Protein AF-A0A080YVL1-F1 (afdb_monomer_lite)

Sequence (110 aa):
EHGPPLNFETAMKLTMEYRQVEIALWVSETDRVQIVIEALQDKSIQNEVAWILTRTRFEDPSSKRRICDAIQHAPESTALWFEDHLSDFEECKWIFPSRKRRHSEMESMS

Foldseek 3Di:
DPPQADDLVVLLCCCPVVVVLCSLVRHDLVSLLVSLLVCLQDPVRLVSSLCSQQPDDDPDPVSLVSNLVSLVPRDPVSVVVCCVVCVPRPSCCSSCVDPPPPPPPPPPPD

Secondary structure (DSSP, 8-state):
---SPPPHHHHHHHHHTT--GGGGGGS-HHHHHHHHHHHTT-GGGHHHHHHHHHHS----HHHHHHHHHHHHHS-HHHHHHHHHHHTT-GGGTTTS-----S-SSSSS--

Structure (mmCIF, N/CA/C/O backbone):
data_AF-A0A080YVL1-F1
#
_entry.id   AF-A0A080YVL1-F1
#
loop_
_atom_site.group_PDB
_atom_site.id
_atom_site.type_symbol
_atom_site.label_atom_id
_atom_site.label_alt_id
_atom_site.label_comp_id
_atom_site.label_asym_id
_atom_site.label_entity_id
_atom_site.label_seq_id
_atom_site.pdbx_PDB_ins_code
_atom_site.Cartn_x
_atom_site.Cartn_y
_atom_site.Cartn_z
_atom_site.occupancy
_atom_site.B_iso_or_equiv
_atom_site.auth_seq_id
_atom_site.auth_comp_id
_atom_site.auth_asym_id
_atom_site.auth_atom_id
_atom_site.pdbx_PDB_model_num
ATOM 1 N N . GLU A 1 1 ? 11.511 -12.797 -21.035 1.00 51.81 1 GLU A N 1
ATOM 2 C CA . GLU A 1 1 ? 11.712 -11.393 -20.618 1.00 51.81 1 GLU A CA 1
ATOM 3 C C . GLU A 1 1 ? 10.464 -10.599 -20.984 1.00 51.81 1 GLU A C 1
ATOM 5 O O . GLU A 1 1 ? 9.994 -10.738 -22.106 1.00 51.81 1 GLU A O 1
ATOM 10 N N . HIS A 1 2 ? 9.874 -9.859 -20.041 1.00 63.28 2 HIS A N 1
ATOM 11 C CA . HIS A 1 2 ? 8.549 -9.226 -20.176 1.00 63.28 2 HIS A CA 1
ATOM 12 C C . HIS A 1 2 ? 8.616 -7.748 -20.601 1.00 63.28 2 HIS A C 1
ATOM 14 O O . HIS A 1 2 ? 7.852 -6.929 -20.104 1.00 63.28 2 HIS A O 1
ATOM 20 N N . GLY A 1 3 ? 9.521 -7.406 -21.523 1.00 67.19 3 GLY A N 1
ATOM 21 C CA . GLY A 1 3 ? 9.683 -6.030 -22.001 1.00 67.19 3 GLY A CA 1
ATOM 22 C C . GLY A 1 3 ? 10.135 -5.039 -20.913 1.00 67.19 3 GLY A C 1
ATOM 23 O O . GLY A 1 3 ? 10.430 -5.440 -19.784 1.00 67.19 3 GLY A O 1
ATOM 24 N N . PRO A 1 4 ? 10.257 -3.745 -21.253 1.00 71.19 4 PRO A N 1
ATOM 25 C CA . PRO A 1 4 ? 10.496 -2.706 -20.260 1.00 71.19 4 PRO A CA 1
ATOM 26 C C . PRO A 1 4 ? 9.296 -2.602 -19.299 1.00 71.19 4 PRO A C 1
ATOM 28 O O . PRO A 1 4 ? 8.159 -2.787 -19.742 1.00 71.19 4 PRO A O 1
ATOM 31 N N . PRO A 1 5 ? 9.524 -2.284 -18.010 1.00 72.94 5 PRO A N 1
ATOM 32 C CA . PRO A 1 5 ? 8.445 -2.032 -17.061 1.00 72.94 5 PRO A CA 1
ATOM 33 C C . PRO A 1 5 ? 7.481 -0.971 -17.588 1.00 72.94 5 PRO A C 1
ATOM 35 O O . PRO A 1 5 ? 7.893 -0.021 -18.264 1.00 72.94 5 PRO A O 1
ATOM 38 N N . LEU A 1 6 ? 6.199 -1.116 -17.257 1.00 83.50 6 LEU A N 1
ATOM 39 C CA . LEU A 1 6 ? 5.219 -0.086 -17.570 1.00 83.50 6 LEU A CA 1
ATOM 40 C C . LEU A 1 6 ? 5.609 1.211 -16.844 1.00 83.50 6 LEU A C 1
ATOM 42 O O . LEU A 1 6 ? 5.983 1.176 -15.673 1.00 83.50 6 LEU A O 1
ATOM 46 N N . ASN A 1 7 ? 5.531 2.355 -17.529 1.00 89.00 7 ASN A N 1
ATOM 47 C CA . ASN A 1 7 ? 5.811 3.631 -16.875 1.00 89.00 7 ASN A CA 1
ATOM 48 C C . ASN A 1 7 ? 4.751 3.948 -15.804 1.00 89.00 7 ASN A C 1
ATOM 50 O O . ASN A 1 7 ? 3.600 3.507 -15.889 1.00 89.00 7 ASN A O 1
ATOM 54 N N . PHE A 1 8 ? 5.157 4.744 -14.816 1.00 89.81 8 PHE A N 1
ATOM 55 C CA . PHE A 1 8 ? 4.331 5.117 -13.673 1.00 89.81 8 PHE A CA 1
ATOM 56 C C . PHE A 1 8 ? 2.976 5.716 -14.069 1.00 89.81 8 PHE A C 1
ATOM 58 O O . PHE A 1 8 ? 1.950 5.272 -13.569 1.00 89.81 8 PHE A O 1
ATOM 65 N N . GLU A 1 9 ? 2.951 6.680 -14.992 1.00 92.56 9 GLU A N 1
ATOM 66 C CA . GLU A 1 9 ? 1.721 7.377 -15.391 1.00 92.56 9 GLU A CA 1
ATOM 67 C C . GLU A 1 9 ? 0.678 6.408 -15.966 1.00 92.56 9 GLU A C 1
ATOM 69 O O . GLU A 1 9 ? -0.501 6.448 -15.610 1.00 92.56 9 GLU A O 1
ATOM 74 N N . THR A 1 10 ? 1.122 5.470 -16.804 1.00 93.06 10 THR A N 1
ATOM 75 C CA . THR A 1 10 ? 0.237 4.460 -17.392 1.00 93.06 10 THR A CA 1
ATOM 76 C C . THR A 1 10 ? -0.239 3.469 -16.332 1.00 93.06 10 THR A C 1
ATOM 78 O O . THR A 1 10 ? -1.414 3.108 -16.314 1.00 93.06 10 THR A O 1
ATOM 81 N N . ALA A 1 11 ? 0.643 3.053 -15.421 1.00 92.62 11 ALA A N 1
ATOM 82 C CA . ALA A 1 11 ? 0.295 2.145 -14.332 1.00 92.62 11 ALA A CA 1
ATOM 83 C C . ALA A 1 11 ? -0.696 2.768 -13.343 1.00 92.62 11 ALA A C 1
ATOM 85 O O . ALA A 1 11 ? -1.667 2.118 -12.951 1.00 92.62 11 ALA A O 1
ATOM 86 N N . MET A 1 12 ? -0.484 4.037 -12.988 1.00 93.00 12 MET A N 1
ATOM 87 C CA . MET A 1 12 ? -1.384 4.808 -12.143 1.00 93.00 12 MET A CA 1
ATOM 88 C C . MET A 1 12 ? -2.757 4.902 -12.792 1.00 93.00 12 MET A C 1
ATOM 90 O O . MET A 1 12 ? -3.750 4.543 -12.172 1.00 93.00 12 MET A O 1
ATOM 94 N N . LYS A 1 13 ? -2.819 5.291 -14.069 1.00 94.06 13 LYS A N 1
ATOM 95 C CA . LYS A 1 13 ? -4.082 5.390 -14.802 1.00 94.06 13 LYS A CA 1
ATOM 96 C C . LYS A 1 13 ? -4.837 4.061 -14.837 1.00 94.06 13 LYS A C 1
ATOM 98 O O . LYS A 1 13 ? -6.025 4.016 -14.532 1.00 94.06 13 LYS A O 1
ATOM 103 N N . LEU A 1 14 ? -4.153 2.968 -15.175 1.00 93.19 14 LEU A N 1
ATOM 104 C CA . LEU A 1 14 ? -4.756 1.633 -15.227 1.00 93.19 14 LEU A CA 1
ATOM 105 C C . LEU A 1 14 ? -5.250 1.160 -13.855 1.00 93.19 14 LEU A C 1
ATOM 107 O O . LEU A 1 14 ? -6.328 0.572 -13.768 1.00 93.19 14 LEU A O 1
ATOM 111 N N . THR A 1 15 ? -4.503 1.453 -12.792 1.00 91.19 15 THR A N 1
ATOM 112 C CA . THR A 1 15 ? -4.905 1.107 -11.424 1.00 91.19 15 THR A CA 1
ATOM 113 C C . THR A 1 15 ? -6.093 1.956 -10.976 1.00 91.19 15 THR A C 1
ATOM 115 O O . THR A 1 15 ? -7.108 1.408 -10.560 1.00 91.19 15 THR A O 1
ATOM 118 N N . MET A 1 16 ? -5.993 3.279 -11.108 1.00 88.88 16 MET A N 1
ATOM 119 C CA . MET A 1 16 ? -6.934 4.236 -10.525 1.00 88.88 16 MET A CA 1
ATOM 120 C C . MET A 1 16 ? -8.245 4.354 -11.301 1.00 88.88 16 MET A C 1
ATOM 122 O O . MET A 1 16 ? -9.318 4.360 -10.706 1.00 88.88 16 MET A O 1
ATOM 126 N N . GLU A 1 17 ? -8.182 4.428 -12.631 1.00 91.12 17 GLU A N 1
ATOM 127 C CA . GLU A 1 17 ? -9.375 4.625 -13.463 1.00 91.12 17 GLU A CA 1
ATOM 128 C C . GLU A 1 17 ? -10.001 3.295 -13.901 1.00 91.12 17 GLU A C 1
ATOM 130 O O . GLU A 1 17 ? -11.224 3.174 -13.966 1.00 91.12 17 GLU A O 1
ATOM 135 N N . TYR A 1 18 ? -9.171 2.290 -14.199 1.00 91.94 18 TYR A N 1
ATOM 136 C CA . TYR A 1 18 ? -9.615 1.023 -14.799 1.00 91.94 18 TYR A CA 1
ATOM 137 C C . TYR A 1 18 ? -9.588 -0.165 -13.831 1.00 91.94 18 TYR A C 1
ATOM 139 O O . TYR A 1 18 ? -9.947 -1.274 -14.238 1.00 91.94 18 TYR A O 1
ATOM 147 N N . ARG A 1 19 ? -9.174 0.051 -12.570 1.00 92.31 19 ARG A N 1
ATOM 148 C CA . ARG A 1 19 ? -9.092 -0.967 -11.503 1.00 92.31 19 ARG A CA 1
ATOM 149 C C . ARG A 1 19 ? -8.271 -2.206 -11.895 1.00 92.31 19 ARG A C 1
ATOM 151 O O . ARG A 1 19 ? -8.510 -3.300 -11.394 1.00 92.31 19 ARG A O 1
ATOM 158 N N . GLN A 1 20 ? -7.293 -2.042 -12.791 1.00 93.81 20 GLN A N 1
ATOM 159 C CA . GLN A 1 20 ? -6.423 -3.119 -13.284 1.00 93.81 20 GLN A CA 1
ATOM 160 C C . GLN A 1 20 ? -5.245 -3.341 -12.330 1.00 93.81 20 GLN A C 1
ATOM 162 O O . GLN A 1 20 ? -4.099 -3.027 -12.647 1.00 93.81 20 GLN A O 1
ATOM 167 N N . VAL A 1 21 ? -5.530 -3.842 -11.130 1.00 92.25 21 VAL A N 1
ATOM 168 C CA . VAL A 1 21 ? -4.543 -3.960 -10.044 1.00 92.25 21 VAL A CA 1
ATOM 169 C C . VAL A 1 21 ? -3.407 -4.932 -10.336 1.00 92.25 21 VAL A C 1
ATOM 171 O O . VAL A 1 21 ? -2.311 -4.752 -9.801 1.00 92.25 21 VAL A O 1
ATOM 174 N N . GLU A 1 22 ? -3.605 -5.909 -11.230 1.00 92.81 22 GLU A N 1
ATOM 175 C CA . GLU A 1 22 ? -2.529 -6.812 -11.649 1.00 92.81 22 GLU A CA 1
ATOM 176 C C . GLU A 1 22 ? -1.355 -6.061 -12.283 1.00 92.81 22 GLU A C 1
ATOM 178 O O . GLU A 1 22 ? -0.227 -6.557 -12.242 1.00 92.81 22 GLU A O 1
ATOM 183 N N . ILE A 1 23 ? -1.582 -4.835 -12.780 1.00 91.12 23 ILE A N 1
ATOM 184 C CA . ILE A 1 23 ? -0.524 -3.993 -13.336 1.00 91.12 23 ILE A CA 1
ATOM 185 C C . ILE A 1 23 ? 0.609 -3.721 -12.343 1.00 91.12 23 ILE A C 1
ATOM 187 O O . ILE A 1 23 ? 1.765 -3.575 -12.746 1.00 91.12 23 ILE A O 1
AT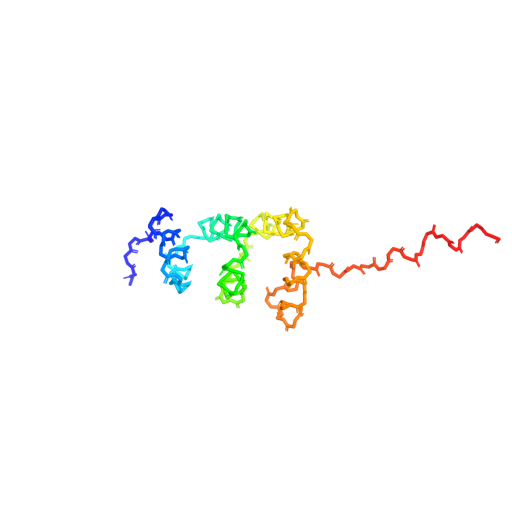OM 191 N N . ALA A 1 24 ? 0.312 -3.740 -11.040 1.00 91.69 24 ALA A N 1
ATOM 192 C CA . ALA A 1 24 ? 1.302 -3.558 -9.987 1.00 91.69 24 ALA A CA 1
ATOM 193 C C . ALA A 1 24 ? 2.412 -4.633 -10.018 1.00 91.69 24 ALA A C 1
ATOM 195 O O . ALA A 1 24 ? 3.544 -4.368 -9.604 1.00 91.69 24 ALA A O 1
ATOM 196 N N . LEU A 1 25 ? 2.134 -5.830 -10.551 1.00 91.00 25 LEU A N 1
ATOM 197 C CA . LEU A 1 25 ? 3.124 -6.906 -10.695 1.00 91.00 25 LEU A CA 1
ATOM 198 C C . LEU A 1 25 ? 4.196 -6.605 -11.753 1.00 91.00 25 LEU A C 1
ATOM 200 O O . LEU A 1 25 ? 5.261 -7.221 -11.724 1.00 91.00 25 LEU A O 1
ATOM 204 N N . TRP A 1 26 ? 3.936 -5.668 -12.670 1.00 90.94 26 TRP A N 1
ATOM 205 C CA . TRP A 1 26 ? 4.816 -5.358 -13.805 1.00 90.94 26 TRP A CA 1
ATOM 206 C C . TRP A 1 26 ? 5.503 -3.991 -13.707 1.00 90.94 26 TRP A C 1
ATOM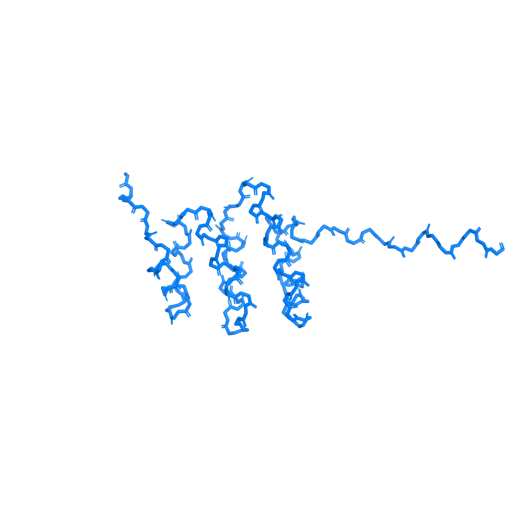 208 O O . TRP A 1 26 ? 6.153 -3.562 -14.663 1.00 90.94 26 TRP A O 1
ATOM 218 N N . VAL A 1 27 ? 5.389 -3.311 -12.564 1.00 92.06 27 VAL A N 1
ATOM 219 C CA . VAL A 1 27 ? 6.073 -2.034 -12.303 1.00 92.06 27 VAL A CA 1
ATOM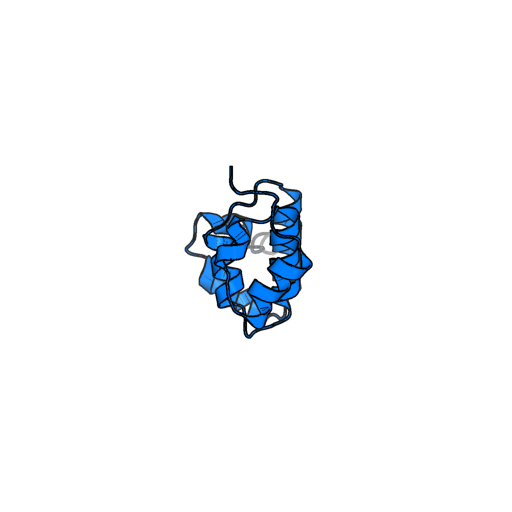 220 C C . VAL A 1 27 ? 7.137 -2.169 -11.221 1.00 92.06 27 VAL A C 1
ATOM 222 O O . VAL A 1 27 ? 7.213 -3.178 -10.512 1.00 92.06 27 VAL A O 1
ATOM 225 N N . SER A 1 28 ? 7.995 -1.156 -11.106 1.00 93.44 28 SER A N 1
ATOM 226 C CA . SER A 1 28 ? 9.015 -1.125 -10.060 1.00 93.44 28 SER A CA 1
ATOM 227 C C . SER A 1 28 ? 8.380 -1.045 -8.666 1.00 93.44 28 SER A C 1
ATOM 229 O O . SER A 1 28 ? 7.234 -0.621 -8.507 1.00 93.44 28 SER A O 1
ATOM 231 N N . GLU A 1 29 ? 9.120 -1.437 -7.627 1.00 95.38 29 GLU A N 1
ATOM 232 C CA . GLU A 1 29 ? 8.645 -1.261 -6.249 1.00 95.38 29 GLU A CA 1
ATOM 233 C C . GLU A 1 29 ? 8.378 0.215 -5.927 1.00 95.38 29 GLU A C 1
ATOM 235 O O . GLU A 1 29 ? 7.352 0.531 -5.331 1.00 95.38 29 GLU A O 1
ATOM 240 N N . THR A 1 30 ? 9.246 1.118 -6.390 1.00 95.94 30 THR A N 1
ATOM 241 C CA . THR A 1 30 ? 9.078 2.568 -6.231 1.00 95.94 30 THR A CA 1
ATOM 242 C C . THR A 1 30 ? 7.747 3.053 -6.803 1.00 95.94 30 THR A C 1
ATOM 244 O O . THR A 1 30 ? 7.038 3.810 -6.137 1.00 95.94 30 THR A O 1
ATOM 247 N N . ASP A 1 31 ? 7.375 2.582 -7.995 1.00 95.69 31 ASP A N 1
ATOM 248 C CA . ASP A 1 31 ? 6.106 2.947 -8.631 1.00 95.69 31 ASP A CA 1
ATOM 249 C C . ASP A 1 31 ? 4.917 2.342 -7.882 1.00 95.69 31 ASP A C 1
ATOM 251 O O . ASP A 1 31 ? 3.936 3.041 -7.639 1.00 95.69 31 ASP A O 1
ATOM 255 N N . ARG A 1 32 ? 5.011 1.077 -7.437 1.00 96.00 32 ARG A N 1
ATOM 256 C CA . ARG A 1 32 ? 3.975 0.460 -6.586 1.00 96.00 32 ARG A CA 1
ATOM 257 C C . ARG A 1 32 ? 3.738 1.259 -5.307 1.00 96.00 32 ARG A C 1
ATOM 259 O O . ARG A 1 32 ? 2.589 1.478 -4.938 1.00 96.00 32 ARG A O 1
ATOM 266 N N . VAL A 1 33 ? 4.806 1.689 -4.630 1.00 97.06 33 VAL A N 1
ATOM 267 C CA . VAL A 1 33 ? 4.714 2.511 -3.412 1.00 97.06 33 VAL A CA 1
ATOM 268 C C . VAL A 1 33 ? 3.981 3.811 -3.710 1.00 97.06 33 VAL A C 1
ATOM 270 O O . VAL A 1 33 ? 3.085 4.193 -2.962 1.00 97.06 33 VAL A O 1
ATOM 273 N N . GLN A 1 34 ? 4.339 4.482 -4.804 1.00 96.50 34 GLN A N 1
ATOM 274 C CA . GLN A 1 34 ? 3.711 5.742 -5.179 1.00 96.50 34 GLN A CA 1
ATOM 275 C C . GLN A 1 34 ? 2.224 5.556 -5.533 1.00 96.50 34 GLN A C 1
ATOM 277 O O . GLN A 1 34 ? 1.398 6.331 -5.057 1.00 96.50 34 GLN A O 1
ATOM 282 N N . ILE A 1 35 ? 1.872 4.486 -6.257 1.00 95.44 35 ILE A N 1
ATOM 283 C CA . ILE A 1 35 ? 0.480 4.092 -6.533 1.00 95.44 35 ILE A CA 1
ATOM 284 C C . ILE A 1 35 ? -0.304 3.895 -5.236 1.00 95.44 35 ILE A C 1
ATOM 286 O O . ILE A 1 35 ? -1.366 4.486 -5.078 1.00 95.44 35 ILE A O 1
ATOM 290 N N . VAL A 1 36 ? 0.223 3.116 -4.286 1.00 95.94 36 VAL A N 1
ATOM 291 C CA . VAL A 1 36 ? -0.436 2.890 -2.989 1.00 95.94 36 VAL A CA 1
ATOM 292 C C . VAL A 1 36 ? -0.672 4.212 -2.259 1.00 95.94 36 VAL A C 1
ATOM 294 O O . VAL A 1 36 ? -1.781 4.461 -1.799 1.00 95.94 36 VAL A O 1
ATOM 297 N N . ILE A 1 37 ? 0.343 5.075 -2.166 1.00 95.69 37 ILE A N 1
ATOM 298 C CA . ILE A 1 37 ? 0.249 6.343 -1.427 1.00 95.69 37 ILE A CA 1
ATOM 299 C C . ILE A 1 37 ? -0.799 7.281 -2.037 1.00 95.69 37 ILE A C 1
ATOM 301 O O . ILE A 1 37 ? -1.570 7.888 -1.295 1.00 95.69 37 ILE A O 1
ATOM 305 N N . GLU A 1 38 ? -0.843 7.403 -3.363 1.00 93.25 38 GLU A N 1
ATOM 306 C CA . GLU A 1 38 ? -1.842 8.238 -4.040 1.00 93.25 38 GLU A CA 1
ATOM 307 C C . GLU A 1 38 ? -3.247 7.643 -3.913 1.00 93.25 38 GLU A C 1
ATOM 309 O O . GLU A 1 38 ? -4.200 8.358 -3.601 1.00 93.25 38 GLU A O 1
ATOM 314 N N . ALA A 1 39 ? -3.370 6.323 -4.048 1.00 91.81 39 ALA A N 1
ATOM 315 C CA . ALA A 1 39 ? -4.640 5.617 -3.950 1.00 91.81 39 ALA A CA 1
ATOM 316 C C . ALA A 1 39 ? -5.273 5.691 -2.549 1.00 91.81 39 ALA A C 1
ATOM 318 O O . ALA A 1 39 ? -6.495 5.712 -2.431 1.00 91.81 39 ALA A O 1
ATOM 319 N N . LEU A 1 40 ? -4.476 5.809 -1.480 1.00 91.12 40 LEU A N 1
ATOM 320 C CA . LEU A 1 40 ? -4.986 5.983 -0.110 1.00 91.12 40 LEU A CA 1
ATOM 321 C C . LEU A 1 40 ? -5.835 7.254 0.079 1.00 91.12 40 LEU A C 1
ATOM 323 O O . LEU A 1 40 ? -6.600 7.339 1.045 1.00 91.12 40 LEU A O 1
ATOM 327 N N . GLN A 1 41 ? -5.719 8.233 -0.825 1.00 86.88 41 GLN A N 1
ATOM 328 C CA . GLN A 1 41 ? -6.523 9.457 -0.805 1.00 86.88 41 GLN A CA 1
ATOM 329 C C . GLN A 1 41 ? -7.949 9.243 -1.337 1.00 86.88 41 GLN A C 1
ATOM 331 O O . GLN A 1 41 ? -8.832 10.051 -1.044 1.00 86.88 41 GLN A O 1
ATOM 336 N N . ASP A 1 42 ? -8.198 8.154 -2.067 1.00 88.75 42 ASP A N 1
ATOM 337 C CA . ASP A 1 42 ? -9.504 7.814 -2.624 1.00 88.75 42 ASP A CA 1
ATOM 338 C C . ASP A 1 42 ? -10.103 6.591 -1.910 1.00 88.75 42 ASP A C 1
ATOM 340 O O . ASP A 1 42 ? -9.609 5.467 -1.965 1.00 88.75 42 ASP A O 1
ATOM 344 N N . LYS A 1 43 ? -11.239 6.788 -1.236 1.00 86.69 43 LYS A N 1
ATOM 345 C CA . LYS A 1 43 ? -11.943 5.686 -0.565 1.00 86.69 43 LYS A CA 1
ATOM 346 C C . LYS A 1 43 ? -12.513 4.656 -1.542 1.00 86.69 43 LYS A C 1
ATOM 348 O O . LYS A 1 43 ? -12.743 3.518 -1.146 1.00 86.69 43 LYS A O 1
ATOM 353 N N . SER A 1 44 ? -12.756 5.032 -2.797 1.00 89.88 44 SER A N 1
ATOM 354 C CA . SER A 1 44 ? -13.365 4.161 -3.806 1.00 89.88 44 SER A CA 1
ATOM 355 C C . SER A 1 44 ? -12.440 3.038 -4.292 1.00 89.88 44 SER A C 1
ATOM 357 O O . SER A 1 44 ? -12.920 2.131 -4.986 1.00 89.88 44 SER A O 1
ATOM 359 N N . ILE A 1 45 ? -11.154 3.095 -3.912 1.00 91.75 45 ILE A N 1
ATOM 360 C CA . ILE A 1 45 ? -10.091 2.200 -4.379 1.00 91.75 45 ILE A CA 1
ATOM 361 C C . ILE A 1 45 ? -9.380 1.418 -3.254 1.00 91.75 45 ILE A C 1
ATOM 363 O O . ILE A 1 45 ? -8.313 0.832 -3.439 1.00 91.75 45 ILE A O 1
ATOM 367 N N . GLN A 1 46 ? -9.957 1.390 -2.049 1.00 93.38 46 GLN A N 1
ATOM 368 C CA . GLN A 1 46 ? -9.355 0.715 -0.888 1.00 93.38 46 GLN A CA 1
ATOM 369 C C . GLN A 1 46 ? -9.147 -0.794 -1.101 1.00 93.38 46 GLN A C 1
ATOM 371 O O . GLN A 1 46 ? -8.126 -1.338 -0.677 1.00 93.38 46 GLN A O 1
ATOM 376 N N . ASN A 1 47 ? -10.074 -1.462 -1.797 1.00 94.69 47 ASN A N 1
ATOM 377 C CA . ASN A 1 47 ? -9.968 -2.891 -2.109 1.00 94.69 47 ASN A CA 1
ATOM 378 C C . ASN A 1 47 ? -8.780 -3.176 -3.031 1.00 94.69 47 ASN A C 1
ATOM 380 O O . ASN A 1 47 ? -8.057 -4.153 -2.852 1.00 94.69 47 ASN A O 1
ATOM 384 N N . GLU A 1 48 ? -8.563 -2.307 -4.007 1.00 95.00 48 GLU A N 1
ATOM 385 C CA . GLU A 1 48 ? -7.467 -2.389 -4.955 1.00 95.00 48 GLU A CA 1
ATOM 386 C C . GLU A 1 48 ? -6.120 -2.153 -4.264 1.00 95.00 48 GLU A C 1
ATOM 388 O O . GLU A 1 48 ? -5.166 -2.897 -4.492 1.00 95.00 48 GLU A O 1
ATOM 393 N N . VAL A 1 49 ? -6.049 -1.185 -3.347 1.00 95.94 49 VAL A N 1
ATOM 394 C CA . VAL A 1 49 ? -4.859 -0.973 -2.509 1.00 95.94 49 VAL A CA 1
ATOM 395 C C . VAL A 1 49 ? -4.580 -2.196 -1.636 1.00 95.94 49 VAL A C 1
ATOM 397 O O . VAL A 1 49 ? -3.442 -2.663 -1.587 1.00 95.94 49 VAL A O 1
ATOM 400 N N . ALA A 1 50 ? -5.602 -2.763 -0.989 1.00 96.00 50 ALA A N 1
ATOM 401 C CA . ALA A 1 50 ? -5.459 -3.989 -0.204 1.00 96.00 50 ALA A CA 1
ATOM 402 C C . ALA A 1 50 ? -4.972 -5.163 -1.068 1.00 96.00 50 ALA A C 1
ATOM 404 O O . ALA A 1 50 ? -4.111 -5.937 -0.642 1.00 96.00 50 ALA A O 1
ATOM 405 N N . TRP A 1 51 ? -5.455 -5.273 -2.307 1.00 96.12 51 TRP A N 1
ATOM 406 C CA . TRP A 1 51 ? -4.972 -6.272 -3.256 1.00 96.12 51 TRP A CA 1
ATOM 407 C C . TRP A 1 51 ? -3.478 -6.092 -3.544 1.00 96.12 51 TRP A C 1
ATOM 409 O O . TRP A 1 51 ? -2.716 -7.051 -3.444 1.00 96.12 51 TRP A O 1
ATOM 419 N N . ILE A 1 52 ? -3.027 -4.867 -3.831 1.00 96.44 52 ILE A N 1
ATOM 420 C CA . ILE A 1 52 ? -1.608 -4.590 -4.103 1.00 96.44 52 ILE A CA 1
ATOM 421 C C . ILE A 1 52 ? -0.748 -4.948 -2.884 1.00 96.44 52 ILE A C 1
ATOM 423 O O . ILE A 1 52 ? 0.282 -5.609 -3.034 1.00 96.44 52 ILE A O 1
ATOM 427 N N . LEU A 1 53 ? -1.178 -4.563 -1.681 1.00 96.44 53 LEU A N 1
ATOM 428 C CA . LEU A 1 53 ? -0.457 -4.833 -0.433 1.00 96.44 53 LEU A CA 1
ATOM 429 C C . LEU A 1 53 ? -0.353 -6.332 -0.114 1.00 96.44 53 LEU A C 1
ATOM 431 O O . LEU A 1 53 ? 0.679 -6.777 0.379 1.00 96.44 53 LEU A O 1
ATOM 435 N N . THR A 1 54 ? -1.385 -7.116 -0.433 1.00 96.19 54 THR A N 1
ATOM 436 C CA . THR A 1 54 ? -1.425 -8.564 -0.149 1.00 96.19 54 THR A CA 1
ATOM 437 C C . THR A 1 54 ? -0.805 -9.427 -1.248 1.00 96.19 54 THR A C 1
ATOM 439 O O . THR A 1 54 ? -0.403 -10.560 -0.987 1.00 96.19 54 THR A O 1
ATOM 442 N N . ARG A 1 55 ? -0.729 -8.934 -2.491 1.00 95.62 55 ARG A N 1
ATOM 443 C CA . ARG A 1 55 ? -0.290 -9.722 -3.660 1.00 95.62 55 ARG A CA 1
ATOM 444 C C . ARG A 1 55 ? 1.061 -9.313 -4.228 1.00 95.62 55 ARG A C 1
ATOM 446 O O . ARG A 1 55 ? 1.580 -10.019 -5.092 1.00 95.62 55 ARG A O 1
ATOM 453 N N . THR A 1 56 ? 1.650 -8.217 -3.758 1.00 94.31 56 THR A N 1
ATOM 454 C CA . THR A 1 56 ? 2.967 -7.758 -4.213 1.00 94.31 56 THR A CA 1
ATOM 455 C C . THR A 1 56 ? 3.973 -7.711 -3.069 1.00 94.31 56 THR A C 1
ATOM 457 O O . THR A 1 56 ? 3.613 -7.635 -1.896 1.00 94.31 56 THR A O 1
ATOM 460 N N . ARG A 1 57 ? 5.264 -7.796 -3.409 1.00 92.62 57 ARG A N 1
ATOM 461 C CA . ARG A 1 57 ? 6.349 -7.685 -2.430 1.00 92.62 57 ARG A CA 1
ATOM 462 C C . ARG A 1 57 ? 6.871 -6.255 -2.369 1.00 92.62 57 ARG A C 1
ATOM 464 O O . ARG A 1 57 ? 7.063 -5.606 -3.402 1.00 92.62 57 ARG A O 1
ATOM 471 N N . PHE A 1 58 ? 7.146 -5.838 -1.140 1.00 95.69 58 PHE A N 1
ATOM 472 C CA . PHE A 1 58 ? 7.913 -4.649 -0.799 1.00 95.69 58 PHE A CA 1
ATOM 473 C C . PHE A 1 58 ? 9.129 -5.121 -0.007 1.00 95.69 58 PHE A C 1
ATOM 475 O O . PHE A 1 58 ? 8.979 -5.626 1.109 1.00 95.69 58 PHE A O 1
ATOM 482 N N . GLU A 1 59 ? 10.313 -5.058 -0.601 1.00 94.94 59 GLU A N 1
ATOM 483 C CA . GLU A 1 59 ? 11.555 -5.548 0.001 1.00 94.94 59 GLU A CA 1
ATOM 484 C C . GLU A 1 59 ? 12.337 -4.415 0.666 1.00 94.94 59 GLU A C 1
ATOM 486 O O . GLU A 1 59 ? 12.949 -4.633 1.715 1.00 94.94 59 GLU A O 1
ATOM 491 N N . ASP A 1 60 ? 12.257 -3.196 0.124 1.00 96.62 60 ASP A N 1
ATOM 492 C CA . ASP A 1 60 ? 12.963 -2.039 0.661 1.00 96.62 60 ASP A CA 1
ATOM 493 C C . ASP A 1 60 ? 12.307 -1.568 1.982 1.00 96.62 60 ASP A C 1
ATOM 495 O O . ASP A 1 60 ? 11.111 -1.243 2.029 1.00 96.62 60 ASP A O 1
ATOM 499 N N . PRO A 1 61 ? 13.064 -1.490 3.096 1.00 95.50 61 PRO A N 1
ATOM 500 C CA . PRO A 1 61 ? 12.558 -0.949 4.357 1.00 95.50 61 PRO A CA 1
ATOM 501 C C . PRO A 1 61 ? 12.001 0.478 4.244 1.00 95.50 61 PRO A C 1
ATOM 503 O O . PRO A 1 61 ? 11.090 0.842 4.992 1.00 95.50 61 PRO A O 1
ATOM 506 N N . SER A 1 62 ? 12.535 1.291 3.330 1.00 96.38 62 SER A N 1
ATOM 507 C CA . SER A 1 62 ? 12.058 2.648 3.069 1.00 96.38 62 SER A CA 1
ATOM 508 C C . SER A 1 62 ? 10.682 2.648 2.398 1.00 96.38 62 SER A C 1
ATOM 510 O O . SER A 1 62 ? 9.818 3.418 2.820 1.00 96.38 62 SER A O 1
ATOM 512 N N . SER A 1 63 ? 10.426 1.735 1.453 1.00 97.31 63 SER A N 1
ATOM 513 C CA . SER A 1 63 ? 9.102 1.504 0.857 1.00 97.31 63 SER A CA 1
ATOM 514 C C . SER A 1 63 ? 8.070 1.173 1.926 1.00 97.31 63 SER A C 1
ATOM 516 O O . SER A 1 63 ? 7.027 1.823 2.012 1.00 97.31 63 SER A O 1
ATOM 518 N N . LYS A 1 64 ? 8.394 0.208 2.798 1.00 96.25 64 LYS A N 1
ATOM 519 C CA . LYS A 1 64 ? 7.517 -0.192 3.906 1.00 96.25 64 LYS A CA 1
ATOM 520 C C . LYS A 1 64 ? 7.203 0.980 4.824 1.00 96.25 64 LYS A C 1
ATOM 522 O O . LYS A 1 64 ? 6.040 1.247 5.099 1.00 96.25 64 LYS A O 1
ATOM 527 N N . ARG A 1 65 ? 8.228 1.725 5.251 1.00 95.81 65 ARG A N 1
ATOM 528 C CA . ARG A 1 65 ? 8.047 2.904 6.108 1.00 95.81 65 ARG A CA 1
ATOM 529 C C . ARG A 1 65 ? 7.123 3.935 5.465 1.00 95.81 65 ARG A C 1
ATOM 531 O O . ARG A 1 65 ? 6.182 4.369 6.112 1.00 95.81 65 ARG A O 1
ATOM 538 N N . ARG A 1 66 ? 7.341 4.270 4.190 1.00 97.25 66 ARG A N 1
ATOM 539 C CA . ARG A 1 66 ? 6.499 5.235 3.465 1.00 97.25 66 ARG A CA 1
ATOM 540 C C . ARG A 1 66 ? 5.035 4.795 3.400 1.00 97.25 66 ARG A C 1
ATOM 542 O O . ARG A 1 66 ? 4.155 5.631 3.572 1.00 97.25 66 ARG A O 1
ATOM 549 N N . ILE A 1 67 ? 4.773 3.506 3.179 1.00 96.81 67 ILE A N 1
ATOM 550 C CA . ILE A 1 67 ? 3.410 2.955 3.166 1.00 96.81 67 ILE A CA 1
ATOM 551 C C . ILE A 1 67 ? 2.783 3.007 4.564 1.00 96.81 67 ILE A C 1
ATOM 553 O O . ILE A 1 67 ? 1.654 3.473 4.698 1.00 96.81 67 ILE A O 1
ATOM 557 N N . CYS A 1 68 ? 3.508 2.574 5.603 1.00 95.12 68 CYS A N 1
ATOM 558 C CA . CYS A 1 68 ? 3.045 2.672 6.990 1.00 95.12 68 CYS A CA 1
ATOM 559 C C . CYS A 1 68 ? 2.670 4.111 7.347 1.00 95.12 68 CYS A C 1
ATOM 561 O O . CYS A 1 68 ? 1.574 4.353 7.848 1.00 95.12 68 CYS A O 1
ATOM 563 N N . ASP A 1 69 ? 3.563 5.057 7.053 1.00 94.62 69 ASP A N 1
ATOM 564 C CA . ASP A 1 69 ? 3.349 6.473 7.330 1.00 94.62 69 ASP A CA 1
ATOM 565 C C . ASP A 1 69 ? 2.115 6.981 6.570 1.00 94.62 69 ASP A C 1
ATOM 567 O O . ASP A 1 69 ? 1.261 7.636 7.162 1.00 94.62 69 ASP A O 1
ATOM 571 N N . ALA A 1 70 ? 1.956 6.632 5.290 1.00 95.00 70 ALA A N 1
ATOM 572 C CA . ALA A 1 70 ? 0.801 7.053 4.501 1.00 95.00 70 ALA A CA 1
ATOM 573 C C . ALA A 1 70 ? -0.529 6.499 5.039 1.00 95.00 70 ALA A C 1
ATOM 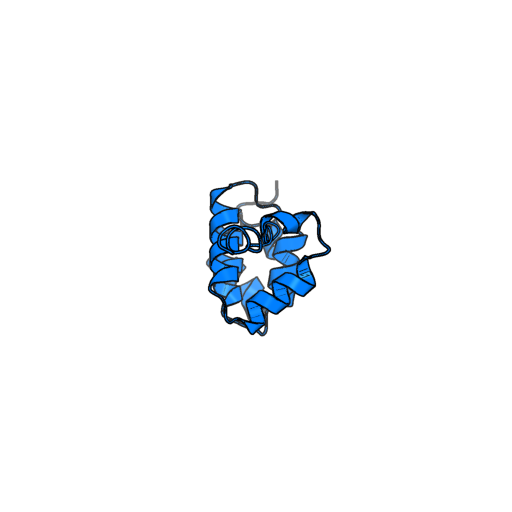575 O O . ALA A 1 70 ? -1.503 7.243 5.120 1.00 95.00 70 ALA A O 1
ATOM 576 N N . ILE A 1 71 ? -0.575 5.231 5.463 1.00 93.94 71 ILE A N 1
ATOM 577 C CA . ILE A 1 71 ? -1.775 4.633 6.073 1.00 93.94 71 ILE A CA 1
ATOM 578 C C . ILE A 1 71 ? -2.089 5.302 7.415 1.0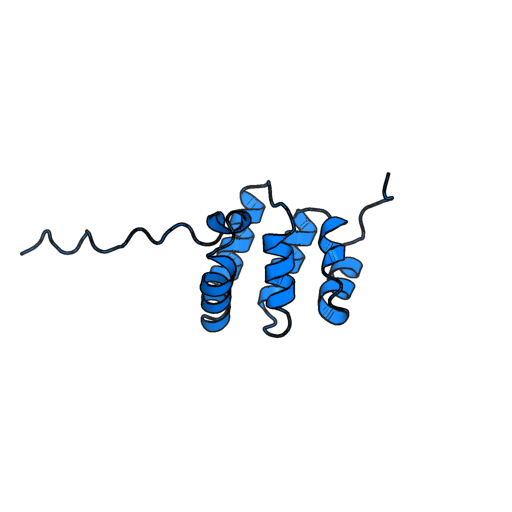0 93.94 71 ILE A C 1
ATOM 580 O O . ILE A 1 71 ? -3.248 5.602 7.688 1.00 93.94 71 ILE A O 1
ATOM 584 N N . GLN A 1 72 ? -1.074 5.589 8.235 1.00 90.56 72 GLN A N 1
ATOM 585 C CA . GLN A 1 72 ? -1.253 6.265 9.526 1.00 90.56 72 GLN A CA 1
ATOM 586 C C . GLN A 1 72 ? -1.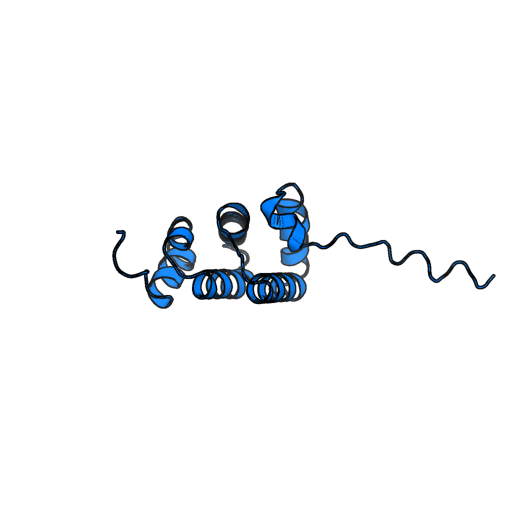756 7.707 9.390 1.00 90.56 72 GLN A C 1
ATOM 588 O O . GLN A 1 72 ? -2.464 8.185 10.273 1.00 90.56 72 GLN A O 1
ATOM 593 N N . HIS A 1 73 ? -1.398 8.396 8.303 1.00 91.19 73 HIS A N 1
ATOM 594 C CA . HIS A 1 73 ? -1.838 9.767 8.023 1.00 91.19 73 HIS A CA 1
ATOM 595 C C . HIS A 1 73 ? -3.097 9.838 7.141 1.00 91.19 73 HIS A C 1
ATOM 597 O O . HIS A 1 73 ? -3.599 10.934 6.880 1.00 91.19 73 HIS A O 1
ATOM 603 N N . ALA A 1 74 ? -3.625 8.700 6.680 1.00 91.12 74 ALA A N 1
ATOM 604 C CA . ALA A 1 74 ? -4.900 8.642 5.977 1.00 91.12 74 ALA A CA 1
ATOM 605 C C . ALA A 1 74 ? -6.061 9.015 6.925 1.00 91.12 74 ALA A C 1
ATOM 607 O O . ALA A 1 74 ? -5.908 8.969 8.149 1.00 91.12 74 ALA A O 1
ATOM 608 N N . PRO A 1 75 ? -7.255 9.360 6.398 1.00 91.12 75 PRO A N 1
ATOM 609 C CA . PRO A 1 75 ? -8.432 9.557 7.239 1.00 91.12 75 PRO A CA 1
ATOM 610 C C . PRO A 1 75 ? -8.644 8.369 8.185 1.00 91.12 75 PRO A C 1
ATOM 612 O O . PRO A 1 75 ? -8.512 7.225 7.755 1.00 91.12 75 PRO A O 1
ATOM 615 N N . GLU A 1 76 ? -9.027 8.615 9.440 1.00 90.44 76 GLU A N 1
ATOM 616 C CA . GLU A 1 76 ? -9.138 7.571 10.477 1.00 90.44 76 GLU A CA 1
ATOM 617 C C . GLU A 1 76 ? -9.966 6.362 10.017 1.00 90.44 76 GLU A C 1
ATOM 619 O O . GLU A 1 76 ? -9.556 5.218 10.187 1.00 90.44 76 GLU A O 1
ATOM 624 N N . SER A 1 77 ? -11.087 6.605 9.328 1.00 91.31 77 SER A N 1
ATOM 625 C CA . SER A 1 77 ? -11.917 5.540 8.752 1.00 91.31 77 SER A CA 1
ATOM 626 C C . SER A 1 77 ? -11.165 4.648 7.758 1.00 91.31 77 SER A C 1
ATOM 628 O O . SER A 1 77 ? -11.448 3.464 7.660 1.00 91.31 77 SER A O 1
ATOM 630 N N . THR A 1 78 ? -10.245 5.228 6.985 1.00 91.38 78 THR A N 1
ATOM 631 C CA . THR A 1 78 ? -9.413 4.510 6.013 1.00 91.38 78 THR A CA 1
ATOM 632 C C . THR A 1 78 ? -8.347 3.700 6.740 1.00 91.38 78 THR A C 1
ATOM 634 O O . THR A 1 78 ? -8.198 2.516 6.461 1.00 91.38 78 THR A O 1
ATOM 637 N N . ALA A 1 79 ? -7.653 4.305 7.707 1.00 91.81 79 ALA A N 1
ATOM 638 C CA . ALA A 1 79 ? -6.635 3.622 8.502 1.00 91.81 79 ALA A CA 1
ATOM 639 C C . ALA A 1 79 ? -7.214 2.415 9.264 1.00 91.81 79 ALA A C 1
ATOM 641 O O . ALA A 1 79 ? -6.655 1.324 9.189 1.00 91.81 79 ALA A O 1
ATOM 642 N N . LEU A 1 80 ? -8.366 2.591 9.926 1.00 92.25 80 LEU A N 1
ATOM 643 C CA . LEU A 1 80 ? -9.073 1.515 10.629 1.00 92.25 80 LEU A CA 1
ATOM 644 C C . LEU A 1 80 ? -9.550 0.418 9.678 1.00 92.25 80 LEU A C 1
ATOM 646 O O . LEU A 1 80 ? -9.456 -0.756 10.019 1.00 92.25 80 LEU A O 1
ATOM 650 N N . TRP A 1 81 ? -10.034 0.789 8.489 1.00 94.31 81 TRP A N 1
ATOM 651 C CA . TRP A 1 81 ? -10.434 -0.191 7.484 1.00 94.31 81 TRP A CA 1
ATOM 652 C C . TRP A 1 81 ? -9.249 -1.066 7.069 1.00 94.31 81 TRP A C 1
ATOM 654 O O . TRP A 1 81 ? -9.378 -2.283 7.070 1.00 94.31 81 TRP A O 1
ATOM 664 N N . PHE A 1 82 ? -8.078 -0.482 6.790 1.00 94.50 82 PHE A N 1
ATOM 665 C CA . PHE A 1 82 ? -6.889 -1.276 6.466 1.00 94.50 82 PHE A CA 1
ATOM 666 C C . PHE A 1 82 ? -6.388 -2.104 7.656 1.00 94.50 82 PHE A C 1
ATOM 668 O O . PHE A 1 82 ? -5.951 -3.230 7.438 1.00 94.50 82 PHE A O 1
ATOM 675 N N . GLU A 1 83 ? -6.446 -1.581 8.887 1.00 92.75 83 GLU A N 1
ATOM 676 C CA . GLU A 1 83 ? -6.066 -2.333 10.095 1.00 92.75 83 GLU A CA 1
ATOM 677 C C . GLU A 1 83 ? -6.939 -3.585 10.245 1.00 92.75 83 GLU A C 1
ATOM 679 O O . GLU A 1 83 ? -6.398 -4.674 10.402 1.00 92.75 83 GLU A O 1
ATOM 684 N N . ASP A 1 84 ? -8.260 -3.456 10.108 1.00 92.88 84 ASP A N 1
ATOM 685 C CA . ASP A 1 84 ? -9.200 -4.581 10.158 1.00 92.88 84 ASP A CA 1
ATOM 686 C C . ASP A 1 84 ? -8.970 -5.560 8.995 1.00 92.88 84 ASP A C 1
ATOM 688 O O . ASP A 1 84 ? -8.686 -6.740 9.211 1.00 92.88 84 ASP A O 1
ATOM 692 N N . HIS A 1 85 ? -8.985 -5.055 7.757 1.00 94.19 85 HIS A N 1
ATOM 693 C CA . HIS A 1 85 ? -8.988 -5.880 6.548 1.00 94.19 85 HIS A CA 1
ATOM 694 C C . HIS A 1 85 ? -7.661 -6.597 6.279 1.00 94.19 85 HIS A C 1
ATOM 696 O O . HIS A 1 85 ? -7.655 -7.668 5.679 1.00 94.19 85 HIS A O 1
ATOM 702 N N . LEU A 1 86 ? -6.528 -6.016 6.686 1.00 94.94 86 LEU A N 1
ATOM 703 C CA . LEU A 1 86 ? -5.200 -6.587 6.442 1.00 94.94 86 LEU A CA 1
ATOM 704 C C . LEU A 1 86 ? -4.623 -7.327 7.656 1.00 94.94 86 LEU A C 1
ATOM 706 O O . LEU A 1 86 ? -3.560 -7.938 7.537 1.00 94.94 86 LEU A O 1
ATOM 710 N N . SER A 1 87 ? -5.294 -7.288 8.813 1.00 90.06 87 SER A N 1
ATOM 711 C CA . SER A 1 87 ? -4.790 -7.893 10.053 1.00 90.06 87 SER A CA 1
ATOM 712 C C . SER A 1 87 ? -4.518 -9.393 9.936 1.00 90.06 87 SER A C 1
ATOM 714 O O . SER A 1 87 ? -3.576 -9.875 10.566 1.00 90.06 87 SER A O 1
ATOM 716 N N . ASP A 1 88 ? -5.276 -10.118 9.115 1.00 89.94 88 ASP A N 1
ATOM 717 C CA . ASP A 1 88 ? -5.141 -11.569 8.935 1.00 89.94 88 ASP A CA 1
ATOM 718 C C . ASP A 1 88 ? -4.081 -11.973 7.896 1.00 89.94 88 ASP A C 1
ATOM 720 O O . ASP A 1 88 ? -3.718 -13.147 7.806 1.00 89.94 88 ASP A O 1
ATOM 724 N N . PHE A 1 89 ? -3.537 -11.017 7.137 1.00 92.62 89 PHE A N 1
ATOM 725 C CA . PHE A 1 89 ? -2.550 -11.284 6.092 1.00 92.62 89 PHE A CA 1
ATOM 726 C C . PHE A 1 89 ? -1.131 -11.181 6.653 1.00 92.62 89 PHE A C 1
ATOM 728 O O . PHE A 1 89 ? -0.679 -10.109 7.066 1.00 92.62 89 PHE A O 1
ATOM 735 N N . GLU A 1 90 ? -0.401 -12.299 6.652 1.00 90.69 90 GLU A N 1
ATOM 736 C CA . GLU A 1 90 ? 0.966 -12.361 7.185 1.00 90.69 90 GLU A CA 1
ATOM 737 C C . GLU A 1 90 ? 1.912 -11.422 6.421 1.00 90.69 90 GLU A C 1
ATOM 739 O O . GLU A 1 90 ? 2.753 -10.736 7.005 1.00 90.69 90 GLU A O 1
ATOM 744 N N . GLU A 1 91 ? 1.695 -11.294 5.113 1.00 90.19 91 GLU A N 1
ATOM 745 C CA . GLU A 1 91 ? 2.421 -10.397 4.218 1.00 90.19 91 GLU A CA 1
ATOM 746 C C . GLU A 1 91 ? 2.259 -8.921 4.599 1.00 90.19 91 GLU A C 1
ATOM 748 O O . GLU A 1 91 ? 3.094 -8.108 4.208 1.00 90.19 91 GLU A O 1
ATOM 753 N N . CYS A 1 92 ? 1.225 -8.573 5.372 1.00 93.44 92 CYS A N 1
ATOM 754 C CA . CYS A 1 92 ? 0.882 -7.208 5.771 1.00 93.44 92 CYS A CA 1
ATOM 755 C C . CYS A 1 92 ? 1.187 -6.892 7.246 1.00 93.44 92 CYS A C 1
ATOM 757 O O . CYS A 1 92 ? 1.013 -5.749 7.668 1.00 93.44 92 CYS A O 1
ATOM 759 N N . LYS A 1 93 ? 1.701 -7.839 8.047 1.00 89.88 93 LYS A N 1
ATOM 760 C CA . LYS A 1 93 ? 1.970 -7.622 9.490 1.00 89.88 93 LYS A CA 1
ATOM 761 C C . LYS A 1 93 ? 2.935 -6.476 9.786 1.00 89.88 93 LYS A C 1
ATOM 763 O O . LYS A 1 93 ? 2.897 -5.896 10.868 1.00 89.88 93 LYS A O 1
ATOM 768 N N . TRP A 1 94 ? 3.800 -6.131 8.835 1.00 90.94 94 TRP A N 1
ATOM 769 C CA . TRP A 1 94 ? 4.727 -5.007 8.965 1.00 90.94 94 TRP A CA 1
ATOM 770 C C . TRP A 1 94 ? 4.036 -3.637 8.890 1.00 90.94 94 TRP A C 1
ATOM 772 O O . TRP A 1 94 ? 4.638 -2.656 9.319 1.00 90.94 94 TRP A O 1
ATOM 782 N N . ILE A 1 95 ? 2.799 -3.564 8.380 1.00 90.81 95 ILE A N 1
ATOM 783 C CA . ILE A 1 95 ? 2.028 -2.318 8.264 1.00 90.81 95 ILE A CA 1
ATOM 784 C C . ILE A 1 95 ? 1.555 -1.847 9.642 1.00 90.81 95 ILE A C 1
ATOM 786 O O . ILE A 1 95 ? 1.659 -0.663 9.965 1.00 90.81 95 ILE A O 1
ATOM 790 N N . PHE A 1 96 ? 1.089 -2.791 10.464 1.00 82.69 96 PHE A N 1
ATOM 791 C CA . PHE A 1 96 ? 0.558 -2.557 11.805 1.00 82.69 96 PHE A CA 1
ATOM 792 C C . PHE A 1 96 ? 1.475 -3.222 12.831 1.00 82.69 96 PHE A C 1
ATOM 794 O O . PHE A 1 96 ? 1.135 -4.284 13.366 1.00 82.69 96 PHE A O 1
ATOM 801 N N . PRO A 1 97 ? 2.663 -2.646 13.112 1.00 67.31 97 PRO A N 1
ATOM 802 C CA . PRO A 1 97 ? 3.502 -3.164 14.178 1.00 67.31 97 PRO A CA 1
ATOM 803 C C . PRO A 1 97 ? 2.646 -3.201 15.439 1.00 67.31 97 PRO A C 1
ATOM 805 O O . PRO A 1 97 ? 2.072 -2.175 15.812 1.00 67.31 97 PRO A O 1
ATOM 808 N N . SER A 1 98 ? 2.505 -4.397 16.030 1.00 59.59 98 SER A N 1
ATOM 809 C CA . SER A 1 98 ? 1.602 -4.654 17.152 1.00 59.59 98 SER A CA 1
ATOM 810 C C . SER A 1 98 ? 1.669 -3.471 18.099 1.00 59.59 98 SER A C 1
ATOM 812 O O . SER A 1 98 ? 2.762 -3.165 18.587 1.00 59.59 98 SER A O 1
ATOM 814 N N . ARG A 1 99 ? 0.543 -2.777 18.325 1.00 52.75 99 ARG A N 1
ATOM 815 C CA . ARG A 1 99 ? 0.472 -1.735 19.350 1.00 52.75 99 ARG A CA 1
ATOM 816 C C . ARG A 1 99 ? 0.836 -2.425 20.663 1.00 52.75 99 ARG A C 1
ATOM 818 O O . ARG A 1 99 ? -0.028 -2.994 21.327 1.00 52.75 99 ARG A O 1
ATOM 825 N N . LYS A 1 100 ? 2.122 -2.462 21.032 1.00 43.06 100 LYS A N 1
ATOM 826 C CA . LYS A 1 100 ? 2.532 -2.845 22.376 1.00 43.06 100 LYS A CA 1
ATOM 827 C C . LYS A 1 100 ? 1.788 -1.863 23.256 1.00 43.06 100 LYS A C 1
ATOM 829 O O . LYS A 1 100 ? 1.997 -0.655 23.148 1.00 43.06 100 LYS A O 1
ATOM 834 N N . ARG A 1 101 ? 0.828 -2.403 24.003 1.00 43.94 101 ARG A N 1
ATOM 835 C CA . ARG A 1 101 ? -0.033 -1.691 24.936 1.00 43.94 101 ARG A CA 1
ATOM 836 C C . ARG A 1 101 ? 0.809 -0.632 25.643 1.00 43.94 101 ARG A C 1
ATOM 838 O O . ARG A 1 101 ? 1.669 -0.982 26.444 1.00 43.94 101 ARG A O 1
ATOM 845 N N . ARG A 1 102 ? 0.568 0.650 25.367 1.00 45.12 102 ARG A N 1
ATOM 846 C CA . ARG A 1 102 ? 1.021 1.744 26.236 1.00 45.12 102 ARG A CA 1
ATOM 847 C C . ARG A 1 102 ? 0.145 1.751 27.497 1.00 45.12 102 ARG A C 1
ATOM 849 O O . ARG A 1 102 ? -0.573 2.702 27.757 1.00 45.12 102 ARG A O 1
ATOM 856 N N . HIS A 1 103 ? 0.154 0.638 28.226 1.00 40.78 103 HIS A N 1
ATOM 857 C CA . HIS A 1 103 ? -0.527 0.430 29.506 1.00 40.78 103 HIS A CA 1
ATOM 858 C C . HIS A 1 103 ? 0.472 -0.164 30.505 1.00 40.78 103 HIS A C 1
ATOM 860 O O . HIS A 1 103 ? 0.218 -1.180 31.140 1.00 40.78 103 HIS A O 1
ATOM 866 N N . SER A 1 104 ? 1.658 0.435 30.598 1.00 47.12 104 SER A N 1
ATOM 867 C CA . SER A 1 104 ? 2.650 0.049 31.608 1.00 47.12 104 SER A CA 1
ATOM 868 C C . SER A 1 104 ? 3.569 1.204 32.028 1.00 47.12 104 SER A C 1
ATOM 870 O O . SER A 1 104 ? 4.697 0.964 32.431 1.00 47.12 104 SER A O 1
ATOM 872 N N . GLU A 1 105 ? 3.090 2.452 31.961 1.00 45.12 105 GLU A N 1
ATOM 873 C CA . GLU A 1 105 ? 3.783 3.630 32.530 1.00 45.12 105 GLU A CA 1
ATOM 874 C C . GLU A 1 105 ? 2.847 4.542 33.352 1.00 45.12 105 GLU A C 1
ATOM 876 O O . GLU A 1 105 ? 3.124 5.719 33.552 1.00 45.12 105 GLU A O 1
ATOM 881 N N . MET A 1 106 ? 1.732 4.010 33.869 1.00 41.78 106 MET A N 1
ATOM 882 C CA . MET A 1 106 ? 0.855 4.754 34.792 1.00 41.78 106 MET A CA 1
ATOM 883 C C . MET A 1 106 ? 0.335 3.906 35.964 1.00 41.78 106 MET A C 1
ATOM 885 O O . MET A 1 106 ? -0.694 4.217 36.545 1.00 41.78 106 MET A O 1
ATOM 889 N N . GLU A 1 107 ? 1.066 2.848 36.334 1.00 45.19 107 GLU A N 1
ATOM 890 C CA . GLU A 1 107 ? 0.833 2.046 37.554 1.00 45.19 107 GLU A CA 1
ATOM 891 C C . GLU A 1 107 ? 2.121 1.918 38.395 1.00 45.19 107 GLU A C 1
ATOM 893 O O . GLU A 1 107 ? 2.419 0.884 38.984 1.00 45.19 107 GLU A O 1
ATOM 898 N N . SER A 1 108 ? 2.946 2.968 38.434 1.00 44.59 108 SER A N 1
ATOM 899 C CA . SER A 1 108 ? 4.111 3.039 39.341 1.00 44.59 108 SER A CA 1
ATOM 900 C C . SER A 1 108 ? 4.170 4.339 40.144 1.00 44.59 108 SER A C 1
ATOM 902 O O . SER A 1 108 ? 5.213 4.696 40.682 1.00 44.59 108 SER A O 1
ATOM 904 N N . MET A 1 109 ? 3.043 5.047 40.243 1.00 44.72 109 MET A N 1
ATOM 905 C CA . MET A 1 109 ? 2.879 6.206 41.119 1.00 44.72 109 MET A CA 1
ATOM 906 C C . MET A 1 109 ? 1.506 6.149 41.797 1.00 44.72 109 MET A C 1
ATOM 908 O O . MET A 1 109 ? 0.599 6.915 41.476 1.00 44.72 109 MET A O 1
ATOM 912 N N . SER A 1 110 ? 1.328 5.196 42.706 1.00 44.06 110 SER A N 1
ATOM 913 C CA . SER A 1 110 ? 0.289 5.207 43.743 1.00 44.06 110 SER A CA 1
ATOM 914 C C . SER A 1 110 ? 0.828 4.518 44.984 1.00 44.06 110 SER A C 1
ATOM 916 O O . SER A 1 110 ? 1.518 3.489 44.809 1.00 44.06 110 SER A O 1
#

Radius of gyration: 16.34 Å; chains: 1; bounding box: 26×22×66 Å

Organism: NCBI:txid1317066

pLDDT: mean 85.92, std 16.25, range [40.78, 97.31]